Protein AF-A0A970JTD8-F1 (afdb_monomer_lite)

Structure (mmCIF, N/CA/C/O backbone):
data_AF-A0A970JTD8-F1
#
_entry.id   AF-A0A970JTD8-F1
#
loop_
_atom_site.group_PDB
_atom_site.id
_atom_site.type_symbol
_atom_site.label_atom_id
_atom_site.label_alt_id
_atom_site.label_comp_id
_atom_site.label_asym_id
_atom_site.label_entity_id
_atom_site.label_seq_id
_atom_site.pdbx_PDB_ins_code
_atom_site.Cartn_x
_atom_site.Cartn_y
_atom_site.Cartn_z
_atom_site.occupancy
_atom_site.B_iso_or_equiv
_atom_site.auth_seq_id
_atom_site.auth_comp_id
_atom_site.auth_asym_id
_atom_site.auth_atom_id
_atom_site.pdbx_PDB_model_num
ATOM 1 N N . MET A 1 1 ? -16.333 -4.211 33.844 1.00 56.25 1 MET A N 1
ATOM 2 C CA . MET A 1 1 ? -16.135 -4.829 32.510 1.00 56.25 1 MET A CA 1
ATOM 3 C C . MET A 1 1 ? -16.020 -3.801 31.376 1.00 56.25 1 MET A C 1
ATOM 5 O O . MET A 1 1 ? -15.525 -4.170 30.325 1.00 56.25 1 MET A O 1
ATOM 9 N N . THR A 1 2 ? -16.378 -2.527 31.582 1.00 60.72 2 THR A N 1
ATOM 10 C CA . THR A 1 2 ? -16.298 -1.435 30.585 1.00 60.72 2 THR A CA 1
ATOM 11 C C . THR A 1 2 ? -14.872 -0.985 30.236 1.00 60.72 2 THR A C 1
ATOM 13 O O . THR A 1 2 ? -14.560 -0.812 29.065 1.00 60.72 2 THR A O 1
ATOM 16 N N . SER A 1 3 ? -13.969 -0.918 31.220 1.00 66.50 3 SER A N 1
ATOM 17 C CA . SER A 1 3 ? -12.598 -0.408 31.021 1.00 66.50 3 SER A CA 1
ATOM 18 C C . SER A 1 3 ? -11.751 -1.195 30.002 1.00 66.50 3 SER A C 1
ATOM 20 O O . SER A 1 3 ? -10.921 -0.609 29.319 1.00 66.50 3 SER A O 1
ATOM 22 N N . ASN A 1 4 ? -11.971 -2.507 29.837 1.00 76.56 4 ASN A N 1
ATOM 23 C CA . ASN A 1 4 ? -11.201 -3.302 28.869 1.00 76.56 4 ASN A CA 1
ATOM 24 C C . ASN A 1 4 ? -11.683 -3.095 27.420 1.00 76.56 4 ASN A C 1
ATOM 26 O O . ASN A 1 4 ? -10.895 -3.185 26.486 1.00 76.56 4 ASN A O 1
ATOM 30 N N . GLN A 1 5 ? -12.971 -2.800 27.223 1.00 76.31 5 GLN A N 1
ATOM 31 C CA . GLN A 1 5 ? -13.523 -2.517 25.895 1.00 76.31 5 GLN A CA 1
ATOM 32 C C . GLN A 1 5 ? -13.164 -1.106 25.426 1.00 76.31 5 GLN A C 1
ATOM 34 O O . GLN A 1 5 ? -12.813 -0.931 24.265 1.00 76.31 5 GLN A O 1
ATOM 39 N N . GLU A 1 6 ? -13.197 -0.121 26.325 1.00 80.06 6 GLU A N 1
ATOM 40 C CA . GLU A 1 6 ? -12.766 1.251 26.026 1.00 80.06 6 GLU A CA 1
ATOM 41 C C . GLU A 1 6 ? -11.291 1.291 25.608 1.00 80.06 6 GLU A C 1
ATOM 43 O O . GLU A 1 6 ? -10.973 1.853 24.561 1.00 80.06 6 GLU A O 1
ATOM 48 N N . ASN A 1 7 ? -10.420 0.579 26.334 1.00 84.06 7 ASN A N 1
ATOM 49 C CA . ASN A 1 7 ? -9.007 0.456 25.969 1.00 84.06 7 ASN A CA 1
ATOM 50 C C . ASN A 1 7 ? -8.813 -0.195 24.589 1.00 84.06 7 ASN A C 1
ATOM 52 O O . ASN A 1 7 ? -8.008 0.281 23.796 1.00 84.06 7 ASN A O 1
ATOM 56 N N . GLN A 1 8 ? -9.566 -1.253 24.263 1.00 86.12 8 GLN A N 1
ATOM 57 C CA . GLN A 1 8 ? -9.475 -1.906 22.950 1.00 86.12 8 GLN A CA 1
ATOM 58 C C . GLN A 1 8 ? -9.923 -0.993 21.803 1.00 86.12 8 GLN A C 1
ATOM 60 O O . GLN A 1 8 ? -9.303 -1.008 20.741 1.00 86.12 8 GLN A O 1
ATOM 65 N N . VAL A 1 9 ? -10.974 -0.195 22.006 1.00 87.25 9 VAL A N 1
ATOM 66 C CA . VAL A 1 9 ? -11.454 0.774 21.007 1.00 87.25 9 VAL A CA 1
ATOM 67 C C . VAL A 1 9 ? -10.429 1.886 20.792 1.00 87.25 9 VAL A C 1
ATOM 69 O O . VAL A 1 9 ? -10.158 2.254 19.649 1.00 87.25 9 VAL A O 1
ATOM 72 N N . GLU A 1 10 ? -9.821 2.397 21.862 1.00 89.38 10 GLU A N 1
ATOM 73 C CA . GLU A 1 10 ? -8.773 3.412 21.759 1.00 89.38 10 GLU A CA 1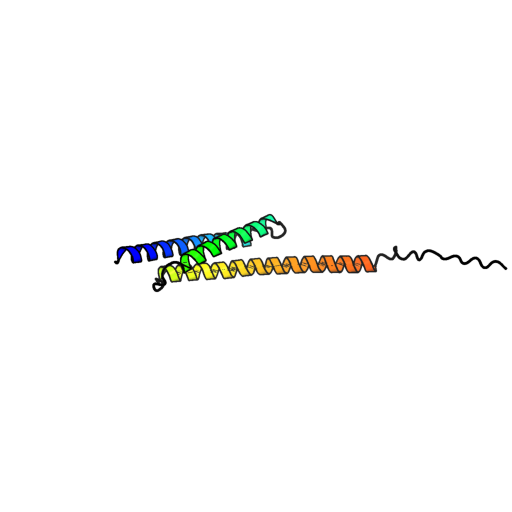
ATOM 74 C C . GLU A 1 10 ? -7.525 2.870 21.052 1.00 89.38 10 GLU A C 1
ATOM 76 O O . GLU A 1 10 ? -7.051 3.487 20.098 1.00 89.38 10 GLU A O 1
ATOM 81 N N . THR A 1 11 ? -7.045 1.677 21.427 1.00 91.94 11 THR A N 1
ATOM 82 C CA . THR A 1 11 ? -5.920 1.022 20.738 1.00 91.94 11 THR A CA 1
ATOM 83 C C . THR A 1 11 ? -6.222 0.805 19.256 1.00 91.94 11 THR A C 1
ATOM 85 O O . THR A 1 11 ? -5.395 1.124 18.406 1.00 91.94 11 THR A O 1
ATOM 88 N N . ARG A 1 12 ? -7.424 0.325 18.919 1.00 92.50 12 ARG A N 1
ATOM 89 C CA . ARG A 1 12 ? -7.828 0.109 17.524 1.00 92.50 12 ARG A CA 1
ATOM 90 C C . ARG A 1 12 ? -7.827 1.409 16.723 1.00 92.50 12 ARG A C 1
ATOM 92 O O . ARG A 1 12 ? -7.350 1.433 15.592 1.00 92.50 12 ARG A O 1
ATOM 99 N N . ARG A 1 13 ? -8.318 2.500 17.315 1.00 91.94 13 ARG A N 1
ATOM 100 C CA . ARG A 1 13 ? -8.297 3.825 16.689 1.00 91.94 13 ARG A CA 1
ATOM 101 C C . ARG A 1 13 ? -6.871 4.312 16.431 1.00 91.94 13 ARG A C 1
ATOM 103 O O . ARG A 1 13 ? -6.624 4.850 15.354 1.00 91.94 13 ARG A O 1
ATOM 110 N N . LEU A 1 14 ? -5.958 4.128 17.384 1.00 94.81 14 LEU A N 1
ATOM 111 C CA . LEU A 1 14 ? -4.549 4.496 17.213 1.00 94.81 14 LEU A CA 1
ATOM 112 C C . LEU A 1 14 ? -3.902 3.709 16.067 1.00 94.81 14 LEU A C 1
ATOM 114 O O . LEU A 1 14 ? -3.241 4.309 15.227 1.00 94.81 14 LEU A O 1
ATOM 118 N N . LEU A 1 15 ? -4.176 2.406 15.961 1.00 95.81 15 LEU A N 1
ATOM 119 C CA . LEU A 1 15 ? -3.682 1.589 14.848 1.00 95.81 15 LEU A CA 1
ATOM 120 C C . LEU A 1 15 ? -4.231 2.052 13.492 1.00 95.81 15 LEU A C 1
ATOM 122 O O . LEU A 1 15 ? -3.495 2.082 12.512 1.00 95.81 15 LEU A O 1
ATOM 126 N N . TYR A 1 16 ? -5.501 2.464 13.411 1.00 96.06 16 TYR A N 1
ATOM 127 C CA . TYR A 1 16 ? -6.030 3.059 12.179 1.00 96.06 16 TYR A CA 1
ATOM 128 C C . TYR A 1 16 ? -5.333 4.376 11.817 1.00 96.06 16 TYR A C 1
ATOM 130 O O . TYR A 1 16 ? -5.101 4.636 10.640 1.00 96.06 16 TYR A O 1
ATOM 138 N N . GLN A 1 17 ? -4.987 5.207 12.802 1.00 96.38 17 GLN A N 1
ATOM 139 C CA . GLN A 1 17 ? -4.227 6.438 12.560 1.00 96.38 17 GLN A CA 1
ATOM 140 C C . GLN A 1 17 ? -2.802 6.135 12.092 1.00 96.38 17 GLN A C 1
ATOM 142 O O . GLN A 1 17 ? -2.317 6.770 11.162 1.00 96.38 17 GLN A O 1
ATOM 147 N N . GLU A 1 18 ? -2.152 5.138 12.686 1.00 97.12 18 GLU A N 1
ATOM 148 C CA . GLU A 1 18 ? -0.836 4.673 12.248 1.00 97.12 18 GLU A CA 1
ATOM 149 C C . GLU A 1 18 ? -0.884 4.135 10.811 1.00 97.12 18 GLU A C 1
ATOM 151 O O . GLU A 1 18 ? -0.051 4.490 9.977 1.00 97.12 18 GLU A O 1
ATOM 156 N N . LEU A 1 19 ? -1.924 3.363 10.484 1.00 96.81 19 LEU A N 1
ATOM 157 C CA . LEU A 1 19 ? -2.165 2.858 9.135 1.00 96.81 19 LEU A CA 1
ATOM 158 C C . LEU A 1 19 ? -2.387 3.989 8.120 1.00 96.81 19 LEU A C 1
ATOM 160 O O . LEU A 1 19 ? -1.945 3.879 6.975 1.00 96.81 19 LEU A O 1
ATOM 164 N N . LEU A 1 20 ? -3.047 5.077 8.526 1.00 97.19 20 LEU A N 1
ATOM 165 C CA . LEU A 1 20 ? -3.221 6.269 7.697 1.00 97.19 20 LEU A CA 1
ATOM 166 C C . LEU A 1 20 ? -1.879 6.938 7.396 1.00 97.19 20 LEU A C 1
ATOM 168 O O . LEU A 1 20 ? -1.562 7.127 6.225 1.00 97.19 20 LEU A O 1
ATOM 172 N N . VAL A 1 21 ? -1.062 7.200 8.421 1.00 97.31 21 VAL A N 1
ATOM 173 C CA . VAL A 1 21 ? 0.283 7.779 8.248 1.00 97.31 21 VAL A CA 1
ATOM 174 C C . VAL A 1 21 ? 1.137 6.907 7.324 1.00 97.31 21 VAL A C 1
ATOM 176 O O . VAL A 1 21 ? 1.835 7.406 6.441 1.00 97.31 21 VAL A O 1
ATOM 179 N N . LEU A 1 22 ? 1.056 5.585 7.477 1.00 96.94 22 LEU A N 1
ATOM 180 C CA . LEU A 1 22 ? 1.778 4.662 6.609 1.00 96.94 22 LEU A CA 1
ATOM 181 C C . LEU A 1 22 ? 1.263 4.697 5.161 1.00 96.94 22 LEU A C 1
ATOM 183 O O . LEU A 1 22 ? 2.055 4.605 4.225 1.00 96.94 22 LEU A O 1
ATOM 187 N N . SER A 1 23 ? -0.046 4.866 4.964 1.00 96.75 23 SER A N 1
ATOM 188 C CA . SER A 1 23 ? -0.663 4.991 3.635 1.00 96.75 23 SER A CA 1
ATOM 189 C C . SER A 1 23 ? -0.257 6.293 2.936 1.00 96.75 23 SER A C 1
ATOM 191 O O . SER A 1 23 ? 0.013 6.290 1.734 1.00 96.75 23 SER A O 1
ATOM 193 N N . GLU A 1 24 ? -0.133 7.392 3.683 1.00 97.06 24 GLU A N 1
ATOM 194 C CA . GLU A 1 24 ? 0.440 8.651 3.190 1.00 97.06 24 GLU A CA 1
ATOM 195 C C . GLU A 1 24 ? 1.909 8.463 2.788 1.00 97.06 24 GLU A C 1
ATOM 197 O O . GLU A 1 24 ? 2.314 8.864 1.696 1.00 97.06 24 GLU A O 1
ATOM 202 N N . GLY A 1 25 ? 2.692 7.777 3.628 1.00 95.38 25 GLY A N 1
ATOM 203 C CA . GLY A 1 25 ? 4.084 7.434 3.339 1.00 95.38 25 GLY A CA 1
ATOM 204 C C . GLY A 1 25 ? 4.242 6.551 2.097 1.00 95.38 25 GLY A C 1
ATOM 205 O O . GLY A 1 25 ? 5.135 6.787 1.284 1.00 95.38 25 GLY A O 1
ATOM 206 N N . LEU A 1 26 ? 3.350 5.577 1.898 1.00 95.50 26 LEU A N 1
ATOM 207 C CA . LEU A 1 26 ? 3.294 4.745 0.693 1.00 95.50 26 LEU A CA 1
ATOM 208 C C . LEU A 1 26 ? 3.000 5.574 -0.556 1.00 95.50 26 LEU A C 1
ATOM 210 O O . LEU A 1 26 ? 3.678 5.409 -1.570 1.00 95.50 26 LEU A O 1
ATOM 214 N N . LEU A 1 27 ? 2.018 6.477 -0.493 1.00 96.12 27 LEU A N 1
ATOM 215 C CA . LEU A 1 27 ? 1.712 7.370 -1.607 1.00 96.12 27 LEU A CA 1
ATOM 216 C C . LEU A 1 27 ? 2.912 8.264 -1.937 1.00 96.12 27 LEU A C 1
ATOM 218 O O . LEU A 1 27 ? 3.318 8.341 -3.097 1.00 96.12 27 LEU A O 1
ATOM 222 N N . GLN A 1 28 ? 3.511 8.890 -0.924 1.00 96.25 28 GLN A N 1
ATOM 223 C CA . GLN A 1 28 ? 4.672 9.754 -1.101 1.00 96.25 28 GLN A CA 1
ATOM 224 C C . GLN A 1 28 ? 5.865 8.985 -1.680 1.00 96.25 28 GLN A C 1
ATOM 226 O O . GLN A 1 28 ? 6.540 9.490 -2.580 1.00 96.25 28 GLN A O 1
ATOM 231 N N . HIS A 1 29 ? 6.121 7.764 -1.203 1.00 94.81 29 HIS A N 1
ATOM 232 C CA . HIS A 1 29 ? 7.145 6.893 -1.776 1.00 94.81 29 HIS A CA 1
ATOM 233 C C . HIS A 1 29 ? 6.843 6.621 -3.247 1.00 94.81 29 HIS A C 1
ATOM 235 O O . HIS A 1 29 ? 7.695 6.857 -4.095 1.00 94.81 29 HIS A O 1
ATOM 241 N N . CYS A 1 30 ? 5.610 6.232 -3.578 1.00 93.69 30 CYS A N 1
ATOM 242 C CA . CYS A 1 30 ? 5.230 5.954 -4.958 1.00 93.69 30 CYS A CA 1
ATOM 243 C C . CYS A 1 30 ? 5.384 7.164 -5.893 1.00 93.69 30 CYS A C 1
ATOM 245 O O . CYS A 1 30 ? 5.786 6.993 -7.043 1.00 93.69 30 CYS A O 1
ATOM 247 N N . GLN A 1 31 ? 5.077 8.371 -5.414 1.00 93.94 31 GLN A N 1
ATOM 248 C CA . GLN A 1 31 ? 5.198 9.611 -6.186 1.00 93.94 31 GLN A CA 1
ATOM 249 C C . GLN A 1 31 ? 6.655 9.998 -6.475 1.00 93.94 31 GLN A C 1
ATOM 251 O O . GLN A 1 31 ? 6.929 10.587 -7.519 1.00 93.94 31 GLN A O 1
ATOM 256 N N . ASN A 1 32 ? 7.578 9.682 -5.564 1.00 94.25 32 ASN A N 1
ATOM 257 C CA . ASN A 1 32 ? 8.964 10.156 -5.623 1.00 94.25 32 ASN A CA 1
ATOM 258 C C . ASN A 1 32 ? 9.985 9.061 -5.966 1.00 94.25 32 ASN A C 1
ATOM 260 O O . ASN A 1 32 ? 11.154 9.369 -6.195 1.00 94.25 32 ASN A O 1
ATOM 264 N N . ALA A 1 33 ? 9.573 7.794 -5.974 1.00 92.81 33 ALA A N 1
ATOM 265 C CA . ALA A 1 33 ? 10.454 6.661 -6.200 1.00 92.81 33 ALA A CA 1
ATOM 266 C C . ALA A 1 33 ? 11.056 6.665 -7.612 1.00 92.81 33 ALA A C 1
ATOM 268 O O . ALA A 1 33 ? 10.346 6.720 -8.619 1.00 92.81 33 ALA A O 1
ATOM 269 N N . ASP A 1 34 ? 12.377 6.492 -7.678 1.00 92.31 34 ASP A N 1
ATOM 270 C CA . ASP A 1 34 ? 13.033 6.019 -8.892 1.00 92.31 34 ASP A CA 1
ATOM 271 C C . ASP A 1 34 ? 12.875 4.497 -8.982 1.00 92.31 34 ASP A C 1
ATOM 273 O O . ASP A 1 34 ? 13.637 3.727 -8.399 1.00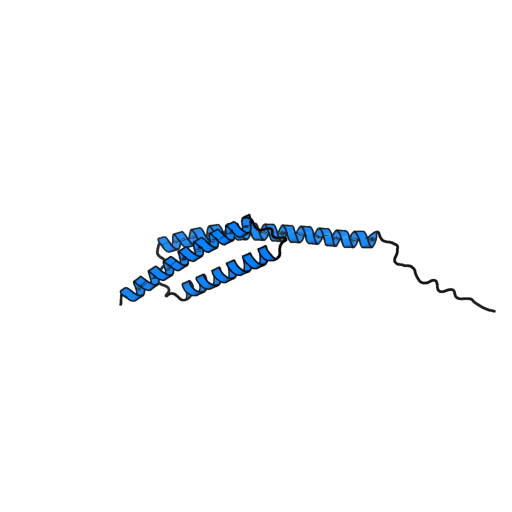 92.31 34 ASP A O 1
ATOM 277 N N . TRP A 1 35 ? 11.850 4.061 -9.712 1.00 89.38 35 TRP A N 1
ATOM 278 C CA . TRP A 1 35 ? 11.491 2.650 -9.863 1.00 89.38 35 TRP A CA 1
ATOM 279 C C . TRP A 1 35 ? 12.535 1.799 -10.600 1.00 89.38 35 TRP A C 1
ATOM 281 O O . TRP A 1 35 ? 12.408 0.572 -10.625 1.00 89.38 35 TRP A O 1
ATOM 291 N N . GLU A 1 36 ? 13.551 2.420 -11.207 1.00 87.62 36 GLU A N 1
ATOM 292 C CA . GLU A 1 36 ? 14.672 1.700 -11.816 1.00 87.62 36 GLU A CA 1
ATOM 293 C C . GLU A 1 36 ? 15.687 1.210 -10.773 1.00 87.62 36 GLU A C 1
ATOM 295 O O . GLU A 1 36 ? 16.434 0.274 -11.061 1.00 87.62 36 GLU A O 1
ATOM 300 N N . GLN A 1 37 ? 15.672 1.780 -9.563 1.00 89.38 37 GLN A N 1
ATOM 301 C CA . GLN A 1 37 ? 16.541 1.374 -8.459 1.00 89.38 37 GLN A CA 1
ATOM 302 C C . GLN A 1 37 ? 15.925 0.228 -7.655 1.00 89.38 37 GLN A C 1
ATOM 304 O O . GLN A 1 37 ? 14.729 0.221 -7.343 1.00 89.38 37 GLN A O 1
ATOM 309 N N . GLU A 1 38 ? 16.758 -0.735 -7.264 1.00 89.69 38 GLU A N 1
ATOM 310 C CA . GLU A 1 38 ? 16.333 -1.857 -6.425 1.00 89.69 38 GLU A CA 1
ATOM 311 C C . GLU A 1 38 ? 15.901 -1.371 -5.032 1.00 89.69 38 GLU A C 1
ATOM 313 O O . GLU A 1 38 ? 14.921 -1.860 -4.468 1.00 89.69 38 GLU A O 1
ATOM 318 N N . GLU A 1 39 ? 16.565 -0.345 -4.504 1.00 92.69 39 GLU A N 1
ATOM 319 C CA . GLU A 1 39 ? 16.285 0.255 -3.201 1.00 92.69 39 GLU A CA 1
ATOM 320 C C . GLU A 1 39 ? 14.850 0.787 -3.113 1.00 92.69 39 GLU A C 1
ATOM 322 O O . GLU A 1 39 ? 14.190 0.621 -2.086 1.00 92.69 39 GLU A O 1
ATOM 327 N N . ALA A 1 40 ? 14.330 1.373 -4.196 1.00 90.81 40 ALA A N 1
ATOM 328 C CA . A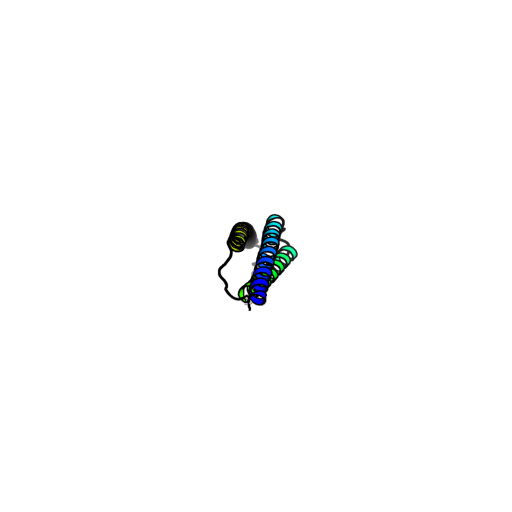LA A 1 40 ? 12.955 1.860 -4.245 1.00 90.81 40 ALA A CA 1
ATOM 329 C C . ALA A 1 40 ? 11.938 0.711 -4.146 1.00 90.81 40 ALA A C 1
ATOM 331 O O . ALA A 1 40 ? 10.898 0.846 -3.495 1.00 90.81 40 ALA A O 1
ATOM 332 N N . GLN A 1 41 ? 12.250 -0.439 -4.749 1.00 89.56 41 GLN A N 1
ATOM 333 C CA . GLN A 1 41 ? 11.407 -1.635 -4.701 1.00 89.56 41 GLN A CA 1
ATOM 334 C C . GLN A 1 41 ? 11.461 -2.285 -3.314 1.00 89.56 41 GLN A C 1
ATOM 336 O O . GLN A 1 41 ? 10.422 -2.633 -2.756 1.00 89.56 41 GLN A O 1
ATOM 341 N N . GLN A 1 42 ? 12.654 -2.387 -2.721 1.00 93.00 42 GLN A N 1
ATOM 342 C CA . GLN A 1 42 ? 12.828 -2.904 -1.363 1.00 93.00 42 GLN A CA 1
ATOM 343 C C . GLN A 1 42 ? 12.119 -2.027 -0.326 1.00 93.00 42 GLN A C 1
ATOM 345 O O . GLN A 1 42 ? 11.475 -2.548 0.583 1.00 93.00 42 GLN A O 1
ATOM 350 N N . GLN A 1 43 ? 12.197 -0.701 -0.468 1.00 93.50 43 GLN A N 1
ATOM 351 C CA . GLN A 1 43 ? 11.503 0.221 0.424 1.00 93.50 43 GLN A CA 1
ATOM 352 C C . GLN A 1 43 ? 9.981 0.085 0.305 1.00 93.50 43 GLN A C 1
ATOM 354 O O . GLN A 1 43 ? 9.299 0.068 1.327 1.00 93.50 43 GLN A O 1
ATOM 359 N N . LEU A 1 44 ? 9.449 -0.084 -0.912 1.00 92.81 44 LEU A N 1
ATOM 360 C CA . LEU A 1 44 ? 8.023 -0.349 -1.110 1.00 92.81 44 LEU A CA 1
ATOM 361 C C . LEU A 1 44 ? 7.591 -1.641 -0.399 1.00 92.81 44 LEU A C 1
ATOM 363 O O . LEU A 1 44 ? 6.580 -1.637 0.296 1.00 92.81 44 LEU A O 1
ATOM 367 N N . LEU A 1 45 ? 8.357 -2.728 -0.545 1.00 93.56 45 LEU A N 1
ATOM 368 C CA . LEU A 1 45 ? 8.051 -4.003 0.113 1.00 93.56 45 LEU A CA 1
ATOM 369 C C . LEU A 1 45 ? 8.033 -3.866 1.637 1.00 93.56 45 LEU A C 1
ATOM 371 O O . LEU A 1 45 ? 7.071 -4.290 2.265 1.00 93.56 45 LEU A O 1
ATOM 375 N N . ARG A 1 46 ? 9.025 -3.183 2.224 1.00 95.25 46 ARG A N 1
ATOM 376 C CA . ARG A 1 46 ? 9.055 -2.925 3.674 1.00 95.25 46 ARG A CA 1
ATOM 377 C C . ARG A 1 46 ? 7.818 -2.173 4.158 1.00 95.25 46 ARG A C 1
ATOM 379 O O . ARG A 1 46 ? 7.262 -2.526 5.191 1.00 95.25 46 ARG A O 1
ATOM 386 N N . LEU A 1 47 ? 7.389 -1.147 3.422 1.00 94.19 47 LEU A N 1
ATOM 387 C CA . LEU A 1 47 ? 6.190 -0.381 3.769 1.00 94.19 47 LEU A CA 1
ATOM 388 C C . LEU A 1 47 ? 4.917 -1.238 3.660 1.00 94.19 47 LEU A C 1
ATOM 390 O O . LEU A 1 47 ? 4.017 -1.106 4.485 1.00 94.19 47 LEU A O 1
ATOM 394 N N . ILE A 1 48 ? 4.840 -2.136 2.672 1.00 93.62 48 ILE A N 1
ATOM 395 C CA . ILE A 1 48 ? 3.731 -3.094 2.533 1.00 93.62 48 ILE A CA 1
ATOM 396 C C . ILE A 1 48 ? 3.714 -4.088 3.701 1.00 93.62 48 ILE A C 1
ATOM 398 O O . ILE A 1 48 ? 2.643 -4.354 4.245 1.00 93.62 48 ILE A O 1
ATOM 402 N N . ASP A 1 49 ? 4.875 -4.596 4.113 1.00 95.31 49 ASP A N 1
ATOM 403 C CA . ASP A 1 49 ? 4.985 -5.532 5.235 1.00 95.31 49 ASP A CA 1
ATOM 404 C C . ASP A 1 49 ? 4.545 -4.867 6.549 1.00 95.31 49 ASP A C 1
ATOM 406 O O . ASP A 1 49 ? 3.675 -5.391 7.244 1.00 95.31 49 ASP A O 1
ATOM 410 N N . GLN A 1 50 ? 5.031 -3.652 6.832 1.00 95.50 50 GLN A N 1
ATOM 411 C CA . GLN A 1 50 ? 4.588 -2.850 7.984 1.00 95.50 50 GLN A CA 1
ATOM 412 C C . GLN A 1 50 ? 3.072 -2.615 7.971 1.00 95.50 50 GLN A C 1
ATOM 414 O O . GLN A 1 50 ? 2.402 -2.675 9.003 1.00 95.50 50 GLN A O 1
ATOM 419 N N . ARG A 1 51 ? 2.503 -2.381 6.784 1.00 95.12 51 ARG A N 1
ATOM 420 C CA . ARG A 1 51 ? 1.061 -2.178 6.615 1.00 95.12 51 ARG A CA 1
ATOM 421 C C . ARG A 1 51 ? 0.287 -3.438 6.977 1.00 95.12 51 ARG A C 1
ATOM 423 O O . ARG A 1 51 ? -0.747 -3.347 7.637 1.00 95.12 51 ARG A O 1
ATOM 430 N N . GLN A 1 52 ? 0.775 -4.598 6.544 1.00 95.25 52 GLN A N 1
ATOM 431 C CA . GLN A 1 52 ? 0.150 -5.878 6.849 1.00 95.25 52 GLN A CA 1
ATOM 432 C C . GLN A 1 52 ? 0.192 -6.174 8.353 1.00 95.25 52 GLN A C 1
ATOM 434 O O . GLN A 1 52 ? -0.827 -6.575 8.909 1.00 95.25 52 GLN A O 1
ATOM 439 N N . GLU A 1 53 ? 1.306 -5.882 9.027 1.00 96.12 53 GLU A N 1
ATOM 440 C CA . GLU A 1 53 ? 1.430 -6.057 10.479 1.00 96.12 53 GLU A CA 1
ATOM 441 C C . GLU A 1 53 ? 0.385 -5.243 11.255 1.00 96.12 53 GLU A C 1
ATOM 443 O O . GLU A 1 53 ? -0.249 -5.764 12.174 1.00 96.12 53 GLU A O 1
ATOM 448 N N . ILE A 1 54 ? 0.158 -3.979 10.881 1.00 95.44 54 ILE A N 1
ATOM 449 C CA . ILE A 1 54 ? -0.859 -3.135 11.527 1.00 95.44 54 ILE A CA 1
ATOM 450 C C . ILE A 1 54 ? -2.269 -3.680 11.258 1.00 95.44 54 ILE A C 1
ATOM 452 O O . ILE A 1 54 ? -3.102 -3.724 12.164 1.00 95.44 54 ILE A O 1
ATOM 456 N N . ILE A 1 55 ? -2.549 -4.133 10.033 1.00 93.88 55 ILE A N 1
ATOM 457 C CA . ILE A 1 55 ? -3.845 -4.735 9.684 1.00 93.88 55 ILE A CA 1
ATOM 458 C C . ILE A 1 55 ? -4.106 -5.994 10.510 1.00 93.88 55 ILE A C 1
ATOM 460 O O . ILE A 1 55 ? -5.216 -6.164 11.017 1.00 93.88 55 ILE A O 1
ATOM 464 N N . ASP A 1 56 ? -3.098 -6.843 10.688 1.00 94.56 56 ASP A N 1
ATOM 465 C CA . ASP A 1 56 ? -3.211 -8.059 11.489 1.00 94.56 56 ASP A CA 1
ATOM 466 C C . ASP A 1 56 ? -3.459 -7.726 12.970 1.00 94.56 56 ASP A C 1
ATOM 468 O O . ASP A 1 56 ? -4.299 -8.358 13.617 1.00 94.56 56 ASP A O 1
ATOM 472 N N . GLN A 1 57 ? -2.811 -6.679 13.497 1.00 94.00 57 GLN A N 1
ATOM 473 C CA . GLN A 1 57 ? -3.076 -6.168 14.846 1.00 94.00 57 GLN A CA 1
ATOM 474 C C . GLN A 1 57 ? -4.512 -5.647 14.991 1.00 94.00 57 GLN A C 1
ATOM 476 O O . GLN A 1 57 ? -5.189 -5.975 15.965 1.00 94.00 57 GLN A O 1
ATOM 481 N N . ILE A 1 58 ? -5.014 -4.886 14.013 1.00 92.69 58 ILE A N 1
ATOM 482 C CA . ILE A 1 58 ? -6.402 -4.398 13.99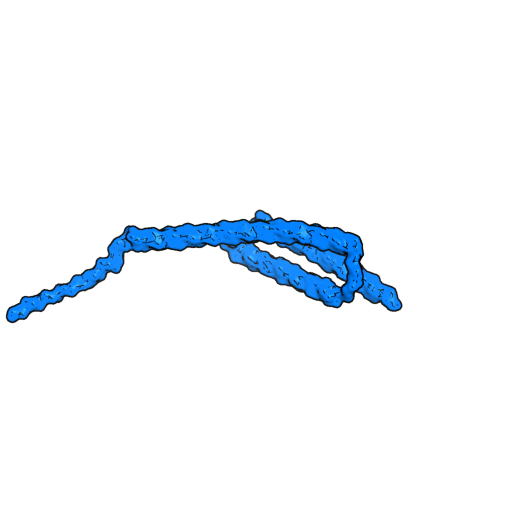7 1.00 92.69 58 ILE A CA 1
ATOM 483 C C . ILE A 1 58 ? -7.385 -5.572 13.937 1.00 92.69 58 ILE A C 1
ATOM 485 O O . ILE A 1 58 ? -8.384 -5.565 14.656 1.00 92.69 58 ILE A O 1
ATOM 489 N N . ALA A 1 59 ? -7.109 -6.582 13.109 1.00 90.62 59 ALA A N 1
ATOM 490 C CA . ALA A 1 59 ? -7.948 -7.768 12.964 1.00 90.62 59 ALA A CA 1
ATOM 491 C C . ALA A 1 59 ? -7.996 -8.616 14.246 1.00 90.62 59 ALA A C 1
ATOM 493 O O . ALA A 1 59 ? -9.021 -9.234 14.537 1.00 90.62 59 ALA A O 1
ATOM 494 N N . ALA A 1 60 ? -6.912 -8.624 15.026 1.00 91.38 60 ALA A N 1
ATOM 495 C CA . ALA A 1 60 ? -6.852 -9.285 16.326 1.00 91.38 60 ALA A CA 1
ATOM 496 C C . ALA A 1 60 ? -7.648 -8.547 17.418 1.00 91.38 60 ALA A C 1
ATOM 498 O O . ALA A 1 60 ? -8.020 -9.155 18.428 1.00 91.38 60 ALA A O 1
ATOM 499 N N . LEU A 1 61 ? -7.933 -7.251 17.241 1.00 89.31 61 LEU A N 1
ATOM 500 C CA . LEU A 1 61 ? -8.766 -6.494 18.171 1.00 89.31 61 LEU A CA 1
ATOM 501 C C . LEU A 1 61 ? -10.250 -6.820 17.960 1.00 89.31 61 LEU A C 1
ATOM 503 O O . LEU A 1 61 ? -10.773 -6.851 16.847 1.00 89.31 61 LEU A O 1
ATOM 507 N N . ASN A 1 62 ? -10.936 -7.067 19.077 1.00 67.88 62 ASN A N 1
ATOM 508 C CA . ASN A 1 62 ? -12.313 -7.545 19.120 1.00 67.88 62 ASN A CA 1
ATOM 509 C C . ASN A 1 62 ? -13.257 -6.660 18.276 1.00 67.88 62 ASN A C 1
ATOM 511 O O . ASN A 1 62 ?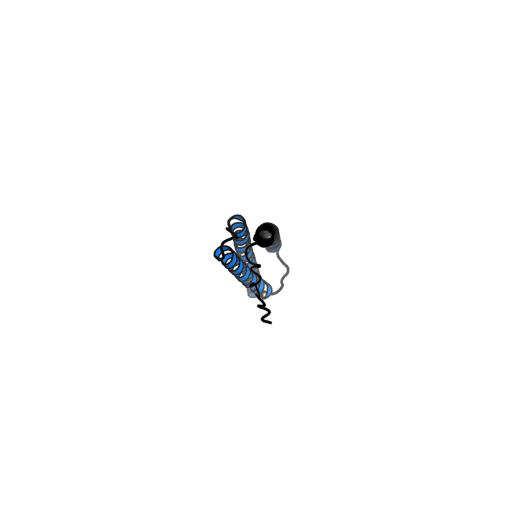 -13.199 -5.427 18.323 1.00 67.88 62 ASN A O 1
ATOM 515 N N . SER A 1 63 ? -14.139 -7.295 17.502 1.00 67.31 63 SER A N 1
ATOM 516 C CA . SER A 1 63 ? -14.907 -6.687 16.405 1.00 67.31 63 SER A CA 1
ATOM 517 C C . SER A 1 63 ? -16.130 -5.890 16.880 1.00 67.31 63 SER A C 1
ATOM 519 O O . SER A 1 63 ? -17.256 -6.121 16.441 1.00 67.31 63 SER A O 1
ATOM 521 N N . ALA A 1 64 ? -15.932 -4.940 17.797 1.00 77.25 64 ALA A N 1
ATOM 522 C CA . ALA A 1 64 ? -16.944 -3.925 18.067 1.00 77.25 64 ALA A CA 1
ATOM 523 C C . ALA A 1 64 ? -17.266 -3.165 16.764 1.00 77.25 64 ALA A C 1
ATOM 525 O O . ALA A 1 64 ? -16.366 -2.999 15.931 1.00 77.25 64 ALA A O 1
ATOM 526 N N . PRO A 1 65 ? -18.502 -2.671 16.571 1.00 85.88 65 PRO A N 1
ATOM 527 C CA . PRO A 1 65 ? -18.829 -1.842 15.418 1.00 85.88 65 PRO A CA 1
ATOM 528 C C . PRO A 1 65 ? -17.832 -0.689 15.254 1.00 85.88 65 PRO A C 1
ATOM 530 O O . PRO A 1 65 ? -17.327 -0.143 16.238 1.00 85.88 65 PRO A O 1
ATOM 533 N N . LEU A 1 66 ? -17.534 -0.331 14.006 1.00 88.06 66 LEU A N 1
ATOM 534 C CA . LEU A 1 66 ? -16.682 0.817 13.710 1.00 88.06 66 LEU A CA 1
ATOM 535 C C . LEU A 1 66 ? -17.393 2.106 14.126 1.00 88.06 66 LEU A C 1
ATOM 537 O O . LEU A 1 66 ? -18.548 2.339 13.749 1.00 88.06 66 LEU A O 1
ATOM 541 N N . SER A 1 67 ? -16.683 2.952 14.861 1.00 90.00 67 SER A N 1
ATOM 542 C CA . SER A 1 67 ? -17.088 4.331 15.113 1.00 90.00 67 SER A CA 1
ATOM 543 C C . SER A 1 67 ? -17.011 5.161 13.829 1.00 90.00 67 SER A C 1
ATOM 545 O O . SER A 1 67 ? -16.311 4.807 12.878 1.00 90.00 67 SER A O 1
ATOM 547 N N . ASP A 1 68 ? -17.711 6.293 13.788 1.00 92.00 68 ASP A N 1
ATOM 548 C CA . ASP A 1 68 ? -17.686 7.162 12.606 1.00 92.00 68 ASP A CA 1
ATOM 549 C C . ASP A 1 68 ? -16.299 7.769 12.354 1.00 92.00 68 ASP A C 1
ATOM 551 O O . ASP A 1 68 ? -15.899 7.921 11.202 1.00 92.00 68 ASP A O 1
ATOM 555 N N . ALA A 1 69 ? -15.519 8.003 13.415 1.00 90.31 69 ALA A N 1
ATOM 556 C CA . ALA A 1 69 ? -14.125 8.425 13.298 1.00 90.31 69 ALA A CA 1
ATOM 557 C C . ALA A 1 69 ? -13.256 7.355 12.613 1.00 90.31 69 ALA A C 1
ATOM 559 O O . ALA A 1 69 ? -12.473 7.675 11.724 1.00 90.31 69 ALA A O 1
ATOM 560 N N . GLU A 1 70 ? -13.414 6.079 12.977 1.00 92.06 70 GLU A N 1
ATOM 561 C CA . GLU A 1 70 ? -12.681 4.980 12.330 1.00 92.06 70 GLU A CA 1
ATOM 562 C C . GLU A 1 70 ? -13.099 4.810 10.866 1.00 92.06 70 GLU A C 1
ATOM 564 O O . GLU A 1 70 ? -12.247 4.630 10.002 1.00 92.06 70 GLU A O 1
ATOM 569 N N . LYS A 1 71 ? -14.396 4.926 10.556 1.00 94.00 71 LYS A N 1
ATOM 570 C CA . LYS A 1 71 ? -14.884 4.875 9.166 1.00 94.00 71 LYS A CA 1
ATOM 571 C C . LYS A 1 71 ? -14.297 5.992 8.311 1.00 94.00 71 LYS A C 1
ATOM 573 O O . LYS A 1 71 ? -13.978 5.757 7.145 1.00 94.00 71 LYS A O 1
ATOM 578 N N . GLN A 1 72 ? -14.171 7.194 8.872 1.00 95.75 72 GLN A N 1
ATOM 579 C CA . GLN A 1 72 ? -13.558 8.315 8.174 1.00 95.75 72 GLN A CA 1
ATOM 580 C C . GLN A 1 72 ? -12.087 8.015 7.859 1.00 95.75 72 GLN A C 1
ATOM 582 O O . GLN A 1 72 ? -11.700 8.091 6.696 1.00 95.75 72 GLN A O 1
ATOM 587 N N . ILE A 1 73 ? -11.317 7.554 8.850 1.00 95.50 73 ILE A N 1
ATOM 588 C CA . ILE A 1 73 ? -9.906 7.183 8.660 1.00 95.50 73 ILE A CA 1
ATOM 589 C C . ILE A 1 73 ? -9.762 6.084 7.595 1.00 95.50 73 ILE A C 1
ATOM 591 O O . ILE A 1 73 ? -8.945 6.198 6.687 1.00 95.50 73 ILE A O 1
ATOM 595 N N . ILE A 1 74 ? -10.599 5.042 7.643 1.00 95.19 74 ILE A N 1
ATOM 596 C CA . ILE A 1 74 ? -10.600 3.967 6.636 1.00 95.19 74 ILE A CA 1
ATOM 597 C C . ILE A 1 74 ? -10.896 4.518 5.236 1.00 95.19 74 ILE A C 1
ATOM 599 O O . ILE A 1 74 ? -10.295 4.081 4.258 1.00 95.19 74 ILE A O 1
ATOM 603 N N . THR A 1 75 ? -11.817 5.475 5.119 1.00 97.38 75 THR A N 1
ATOM 604 C CA . THR A 1 75 ? -12.153 6.092 3.828 1.00 97.38 75 THR A CA 1
ATOM 605 C C . THR A 1 75 ? -10.961 6.857 3.251 1.00 97.38 75 THR A C 1
ATOM 607 O O . THR A 1 75 ? -10.698 6.751 2.053 1.00 97.38 75 THR A O 1
ATOM 610 N N . GLU A 1 76 ? -10.223 7.580 4.095 1.00 97.31 76 GLU A N 1
ATOM 611 C CA . GLU A 1 76 ? -8.997 8.289 3.713 1.00 97.31 76 GLU A CA 1
ATOM 612 C C . GLU A 1 76 ? -7.896 7.306 3.283 1.00 97.31 76 GLU A C 1
ATOM 614 O O . GLU A 1 76 ? -7.356 7.446 2.185 1.00 97.31 76 GLU A O 1
ATOM 619 N N . ILE A 1 77 ? -7.661 6.239 4.058 1.00 97.00 77 ILE A N 1
ATOM 620 C CA . ILE A 1 77 ? -6.732 5.151 3.700 1.00 97.00 77 ILE A CA 1
ATOM 621 C C . ILE A 1 77 ? -7.071 4.575 2.320 1.00 97.00 77 ILE A C 1
ATOM 623 O O . ILE A 1 77 ? -6.210 4.480 1.450 1.00 97.00 77 ILE A O 1
ATOM 627 N N . LEU A 1 78 ? -8.343 4.243 2.075 1.00 96.19 78 LEU A N 1
ATOM 628 C CA . LEU A 1 78 ? -8.773 3.666 0.799 1.00 96.19 78 LEU A CA 1
ATOM 629 C C . LEU A 1 78 ? -8.587 4.622 -0.387 1.00 96.19 78 LEU A C 1
ATOM 631 O O . LEU A 1 78 ? -8.384 4.162 -1.514 1.00 96.19 78 LEU A O 1
ATOM 635 N N . ALA A 1 79 ? -8.692 5.934 -0.172 1.00 97.25 79 ALA A N 1
ATOM 636 C CA . ALA A 1 79 ? -8.423 6.920 -1.212 1.00 97.25 79 ALA A CA 1
ATOM 637 C C . ALA A 1 79 ? -6.926 6.960 -1.558 1.00 97.25 79 ALA A C 1
ATOM 639 O O . ALA A 1 79 ? -6.578 6.869 -2.738 1.00 97.25 79 ALA A O 1
ATOM 640 N N . LEU A 1 80 ? -6.063 6.998 -0.540 1.00 96.62 80 LEU A N 1
ATOM 641 C CA . LEU A 1 80 ? -4.606 6.972 -0.698 1.00 96.62 80 LEU A CA 1
ATOM 642 C C . LEU A 1 80 ? -4.132 5.676 -1.367 1.00 96.62 80 LEU A C 1
ATOM 644 O O . LEU A 1 80 ? -3.333 5.719 -2.302 1.00 96.62 80 LEU A O 1
ATOM 648 N N . ASP A 1 81 ? -4.684 4.530 -0.964 1.00 93.56 81 ASP A N 1
ATOM 649 C CA . ASP A 1 81 ? -4.364 3.216 -1.534 1.00 93.56 81 ASP A CA 1
ATOM 650 C C . ASP A 1 81 ? -4.699 3.134 -3.027 1.00 93.56 81 ASP A C 1
ATOM 652 O O . ASP A 1 81 ? -3.958 2.546 -3.821 1.00 93.56 81 ASP A O 1
ATOM 656 N N . ARG A 1 82 ? -5.823 3.728 -3.445 1.00 95.06 82 ARG A N 1
ATOM 657 C CA . ARG A 1 82 ? -6.197 3.779 -4.866 1.00 95.06 82 ARG A CA 1
ATOM 658 C C . ARG A 1 82 ? -5.198 4.596 -5.671 1.00 95.06 82 ARG A C 1
ATOM 660 O O . ARG A 1 82 ? -4.849 4.198 -6.783 1.00 95.06 82 ARG A O 1
ATOM 667 N N . GLU A 1 83 ? -4.750 5.721 -5.128 1.00 96.00 83 GLU A N 1
ATOM 668 C CA . GLU A 1 83 ? -3.791 6.592 -5.800 1.00 96.00 83 GLU A CA 1
ATOM 669 C C . GLU A 1 83 ? -2.401 5.949 -5.878 1.00 96.00 83 GLU A C 1
ATOM 671 O O . GLU A 1 83 ? -1.821 5.865 -6.964 1.00 96.00 83 GLU A O 1
ATOM 676 N N . SER A 1 84 ? -1.903 5.399 -4.770 1.00 93.19 84 SER A N 1
ATOM 677 C CA . SER A 1 84 ? -0.601 4.728 -4.720 1.00 93.19 84 SER A CA 1
ATOM 678 C C . SER A 1 84 ? -0.561 3.502 -5.641 1.00 93.19 84 SER A C 1
ATOM 680 O O . SER A 1 84 ? 0.398 3.325 -6.397 1.00 93.19 84 SER A O 1
ATOM 682 N N . THR A 1 85 ? -1.640 2.710 -5.676 1.00 92.69 85 THR A N 1
ATOM 683 C CA . THR A 1 85 ? -1.777 1.557 -6.581 1.00 92.69 85 THR A CA 1
ATOM 684 C C . THR A 1 85 ? -1.763 1.985 -8.043 1.00 92.69 85 THR A C 1
ATOM 686 O O . THR A 1 85 ? -1.137 1.324 -8.875 1.00 92.69 85 THR A O 1
ATOM 689 N N . LYS A 1 86 ? -2.435 3.093 -8.378 1.00 95.50 86 LYS A N 1
ATOM 690 C CA . LYS A 1 86 ? -2.445 3.630 -9.741 1.00 95.50 86 LYS A CA 1
ATOM 691 C C . LYS A 1 86 ? -1.029 3.997 -10.192 1.00 95.50 86 LYS A C 1
ATOM 693 O O . LYS A 1 86 ? -0.609 3.554 -11.259 1.00 95.50 86 LYS A O 1
ATOM 698 N N . ILE A 1 87 ? -0.285 4.733 -9.367 1.00 93.44 87 ILE A N 1
ATOM 699 C CA . ILE A 1 87 ? 1.090 5.153 -9.679 1.00 93.44 87 ILE A CA 1
ATOM 700 C C . ILE A 1 87 ? 2.007 3.933 -9.846 1.00 93.44 87 ILE A C 1
ATOM 702 O O . ILE A 1 87 ? 2.733 3.824 -10.835 1.00 93.44 87 ILE A O 1
ATOM 706 N N . ALA A 1 88 ? 1.930 2.964 -8.929 1.00 89.62 88 ALA A N 1
ATOM 707 C CA . ALA A 1 88 ? 2.720 1.737 -9.016 1.00 89.62 88 ALA A CA 1
ATOM 708 C C . ALA A 1 88 ? 2.391 0.918 -10.283 1.00 89.62 88 ALA A C 1
ATOM 710 O O . ALA A 1 88 ? 3.281 0.352 -10.925 1.00 89.62 88 ALA A O 1
ATOM 711 N N . ALA A 1 89 ? 1.117 0.870 -10.686 1.00 91.19 89 ALA A N 1
ATOM 712 C CA . ALA A 1 89 ? 0.695 0.194 -11.910 1.00 91.19 89 ALA A CA 1
ATOM 713 C C . ALA A 1 89 ? 1.234 0.885 -13.175 1.00 91.19 89 ALA A C 1
ATOM 715 O O . ALA A 1 89 ? 1.675 0.203 -14.105 1.00 91.19 89 ALA A O 1
ATOM 716 N N . GLU A 1 90 ? 1.243 2.218 -13.204 1.00 92.19 90 GLU A N 1
ATOM 717 C CA . GLU A 1 90 ? 1.826 3.009 -14.293 1.00 92.19 90 GLU A CA 1
ATOM 718 C C . GLU A 1 90 ? 3.342 2.780 -14.400 1.00 92.19 90 GLU A C 1
ATOM 720 O O . GLU A 1 90 ? 3.850 2.503 -15.492 1.00 92.19 90 GLU A O 1
ATOM 725 N N . ALA A 1 91 ? 4.057 2.776 -13.270 1.00 88.00 91 ALA A N 1
ATOM 726 C CA . ALA A 1 91 ? 5.485 2.464 -13.221 1.00 88.00 91 ALA A CA 1
ATOM 727 C C . ALA A 1 91 ? 5.785 1.056 -13.768 1.00 88.00 91 ALA A C 1
ATOM 729 O O . ALA A 1 91 ? 6.665 0.876 -14.619 1.00 88.00 91 ALA A O 1
ATOM 730 N N . LYS A 1 92 ? 4.990 0.056 -13.364 1.00 88.25 92 LYS A N 1
ATOM 731 C CA . LYS A 1 92 ? 5.088 -1.319 -13.877 1.00 88.25 92 LYS A CA 1
ATOM 732 C C . LYS A 1 92 ? 4.870 -1.385 -15.390 1.00 88.25 92 LYS A C 1
ATOM 734 O O . LYS A 1 92 ? 5.611 -2.078 -16.092 1.00 88.25 92 LYS A O 1
ATOM 739 N N . ALA A 1 93 ? 3.861 -0.682 -15.905 1.00 89.69 93 ALA A N 1
ATOM 740 C CA . ALA A 1 93 ? 3.575 -0.642 -17.336 1.00 89.69 93 ALA A CA 1
ATOM 741 C C . ALA A 1 93 ? 4.731 -0.009 -18.129 1.00 89.69 93 ALA A C 1
ATOM 743 O O . ALA A 1 93 ? 5.127 -0.534 -19.174 1.00 89.69 93 ALA A O 1
ATOM 744 N N . HIS A 1 94 ? 5.319 1.068 -17.607 1.00 87.56 94 HIS A N 1
ATOM 745 C CA . HIS A 1 94 ? 6.463 1.734 -18.222 1.00 87.56 94 HIS A CA 1
ATOM 746 C C . HIS A 1 94 ? 7.700 0.825 -18.281 1.00 87.56 94 HIS A C 1
ATOM 748 O O . HIS A 1 94 ? 8.329 0.696 -19.336 1.00 87.56 94 HIS A O 1
ATOM 754 N N . PHE A 1 95 ? 8.002 0.112 -17.193 1.00 85.06 95 PHE A N 1
ATOM 755 C CA . PHE A 1 95 ? 9.095 -0.860 -17.167 1.00 85.06 95 PHE A CA 1
ATOM 756 C C . PHE A 1 95 ? 8.880 -1.994 -18.180 1.00 85.06 95 PHE A C 1
ATOM 758 O O . PHE A 1 95 ? 9.775 -2.319 -18.966 1.00 85.06 95 PHE A O 1
ATOM 765 N N . ALA A 1 96 ? 7.668 -2.556 -18.234 1.00 84.38 96 ALA A N 1
ATOM 766 C CA . ALA A 1 96 ? 7.323 -3.597 -19.200 1.00 84.38 96 ALA A CA 1
ATOM 767 C C . ALA A 1 96 ? 7.489 -3.114 -20.653 1.00 84.38 96 ALA A C 1
ATOM 769 O O . ALA A 1 96 ? 7.955 -3.865 -21.515 1.00 84.38 96 ALA A O 1
ATOM 770 N N . HIS A 1 97 ? 7.148 -1.853 -20.935 1.00 86.56 97 HIS A N 1
ATOM 771 C CA . HIS A 1 97 ? 7.349 -1.256 -22.251 1.00 86.56 97 HIS A CA 1
ATOM 772 C C . HIS A 1 97 ? 8.838 -1.162 -22.620 1.00 86.56 97 HIS A C 1
ATOM 774 O O . HIS A 1 97 ? 9.234 -1.671 -23.674 1.00 86.56 97 HIS A O 1
ATOM 780 N N . LYS A 1 98 ? 9.672 -0.595 -21.734 1.00 84.12 98 LYS A N 1
ATOM 781 C CA . LYS A 1 98 ? 11.131 -0.495 -21.923 1.00 84.12 98 LYS A CA 1
ATOM 782 C C . LYS A 1 98 ? 11.767 -1.867 -22.146 1.00 84.12 98 LYS A C 1
ATOM 784 O O . LYS A 1 98 ? 12.533 -2.059 -23.092 1.00 84.12 98 LYS A O 1
ATOM 789 N N . PHE A 1 99 ? 11.393 -2.854 -21.335 1.00 83.00 99 PHE A N 1
ATOM 790 C CA . PHE A 1 99 ? 11.890 -4.220 -21.471 1.00 83.00 99 PHE A CA 1
ATOM 791 C C . PHE A 1 99 ? 11.558 -4.818 -22.845 1.00 83.00 99 PHE A C 1
ATOM 793 O O . PHE A 1 99 ? 12.432 -5.357 -23.530 1.00 83.00 99 PHE A O 1
ATOM 800 N N . ASN A 1 100 ? 10.311 -4.670 -23.296 1.00 83.56 100 ASN A N 1
ATOM 801 C CA . ASN A 1 100 ? 9.880 -5.150 -24.607 1.00 83.56 100 ASN A CA 1
ATOM 802 C C . ASN A 1 100 ? 10.620 -4.454 -25.759 1.00 83.56 100 ASN A C 1
ATOM 804 O O . ASN A 1 100 ? 10.953 -5.105 -26.754 1.00 83.56 100 ASN A O 1
ATOM 808 N N . GLN A 1 101 ? 10.914 -3.158 -25.633 1.00 85.44 101 GLN A N 1
ATOM 809 C CA . GLN A 1 101 ? 11.703 -2.416 -26.616 1.00 85.44 101 GLN A CA 1
ATOM 810 C C . GLN A 1 101 ? 13.131 -2.968 -26.723 1.00 85.44 101 GLN A C 1
ATOM 812 O O . GLN A 1 101 ? 13.595 -3.245 -27.831 1.00 85.44 101 GLN A O 1
ATOM 817 N N . VAL A 1 102 ? 13.798 -3.218 -25.593 1.00 81.56 102 VAL A N 1
ATOM 818 C CA . VAL A 1 102 ? 15.141 -3.824 -25.564 1.00 81.56 102 VAL A CA 1
ATOM 819 C C . VAL A 1 102 ? 15.129 -5.222 -26.186 1.00 81.56 102 VAL A C 1
ATOM 821 O O . VAL A 1 102 ? 15.995 -5.545 -26.999 1.00 81.56 102 VAL A O 1
ATOM 824 N N . GLN A 1 103 ? 14.132 -6.054 -25.868 1.00 76.62 103 GLN A N 1
ATOM 825 C CA . GLN A 1 103 ? 14.001 -7.395 -26.454 1.00 76.62 103 GLN A CA 1
ATOM 826 C C . GLN A 1 103 ? 13.801 -7.348 -27.973 1.00 76.62 103 GLN A C 1
ATOM 828 O O . GLN A 1 103 ? 14.409 -8.135 -28.703 1.00 76.62 103 GLN A O 1
ATOM 833 N N . ARG A 1 104 ? 12.992 -6.406 -28.474 1.00 77.56 104 ARG A N 1
ATOM 834 C CA . ARG A 1 104 ? 12.835 -6.174 -29.918 1.00 77.56 104 ARG A CA 1
ATOM 835 C C . ARG A 1 104 ? 14.147 -5.710 -30.550 1.00 77.56 104 ARG A C 1
ATOM 837 O O . ARG A 1 104 ? 14.539 -6.271 -31.566 1.00 77.56 104 ARG A O 1
ATOM 844 N N . GLY A 1 105 ? 14.860 -4.778 -29.916 1.00 74.56 105 GLY A N 1
ATOM 845 C CA . GLY A 1 105 ? 16.181 -4.323 -30.355 1.00 74.56 105 GLY A CA 1
ATOM 846 C C . GLY A 1 105 ? 17.195 -5.464 -30.464 1.00 74.56 105 GLY A C 1
ATOM 847 O O . GLY A 1 105 ? 17.854 -5.592 -31.490 1.00 74.56 105 GLY A O 1
ATOM 848 N N . LYS A 1 106 ? 17.254 -6.364 -29.471 1.00 73.88 106 LYS A N 1
ATOM 849 C CA . LYS A 1 106 ? 18.109 -7.566 -29.507 1.00 73.88 106 LYS A CA 1
ATOM 850 C C . LYS A 1 106 ? 17.755 -8.505 -30.663 1.00 73.88 106 LYS A C 1
ATOM 852 O O . LYS A 1 106 ? 18.651 -9.035 -31.317 1.00 73.88 106 LYS A O 1
ATOM 857 N N . ARG A 1 107 ? 16.461 -8.710 -30.935 1.00 69.06 107 ARG A N 1
ATOM 858 C CA . ARG A 1 107 ? 15.997 -9.534 -32.066 1.00 69.06 107 ARG A CA 1
ATOM 859 C C . ARG A 1 107 ? 16.366 -8.907 -33.411 1.00 69.06 107 ARG A C 1
ATOM 861 O O . ARG A 1 107 ? 16.868 -9.618 -34.274 1.00 69.06 107 ARG A O 1
ATOM 868 N N . SER A 1 108 ? 16.186 -7.596 -33.565 1.00 65.38 108 SER A N 1
ATOM 869 C CA . SER A 1 108 ? 16.576 -6.871 -34.778 1.00 65.38 108 SER A CA 1
ATOM 870 C C . SER A 1 108 ? 18.094 -6.861 -34.971 1.00 65.38 108 SER A C 1
ATOM 872 O O . SER A 1 108 ? 18.566 -7.183 -36.053 1.00 65.38 108 SER A O 1
ATOM 874 N N . ALA A 1 109 ? 18.877 -6.600 -33.920 1.00 65.19 109 ALA A N 1
ATOM 875 C CA . ALA A 1 109 ? 20.340 -6.648 -33.979 1.00 65.19 109 ALA A CA 1
ATOM 876 C C . ALA A 1 109 ? 20.856 -8.039 -34.386 1.00 65.19 109 ALA A C 1
ATOM 878 O O . ALA A 1 109 ? 21.795 -8.142 -35.166 1.00 65.19 109 ALA A O 1
ATOM 879 N N . LYS A 1 110 ? 20.203 -9.116 -33.930 1.00 60.69 110 LYS A N 1
ATOM 880 C CA . LYS A 1 110 ? 20.519 -10.488 -34.353 1.00 60.69 110 LYS A CA 1
ATOM 881 C C . LYS A 1 110 ? 20.148 -10.769 -35.818 1.00 60.69 110 LYS A C 1
ATOM 883 O O . LYS A 1 110 ? 20.813 -11.578 -36.451 1.00 60.69 110 LYS A O 1
ATOM 888 N N . ALA A 1 111 ? 19.116 -10.118 -36.358 1.00 59.28 111 ALA A N 1
ATOM 889 C CA . ALA A 1 111 ? 18.698 -10.275 -37.755 1.00 59.28 111 ALA A CA 1
ATOM 890 C C . ALA A 1 111 ? 19.613 -9.538 -38.752 1.00 59.28 111 ALA A C 1
ATOM 892 O O . ALA A 1 111 ? 19.747 -9.977 -39.890 1.00 59.28 111 ALA A O 1
ATOM 893 N N . TYR A 1 112 ? 20.258 -8.449 -38.322 1.00 53.84 112 TYR A N 1
ATOM 894 C CA . TYR A 1 112 ? 21.157 -7.636 -39.152 1.00 53.84 112 TYR A CA 1
ATOM 895 C C . TYR A 1 112 ? 22.648 -7.884 -38.883 1.00 53.84 112 TYR A C 1
ATOM 897 O O . TYR A 1 112 ? 23.479 -7.134 -39.387 1.00 53.84 112 TYR A O 1
ATOM 905 N N . ASN A 1 113 ? 23.002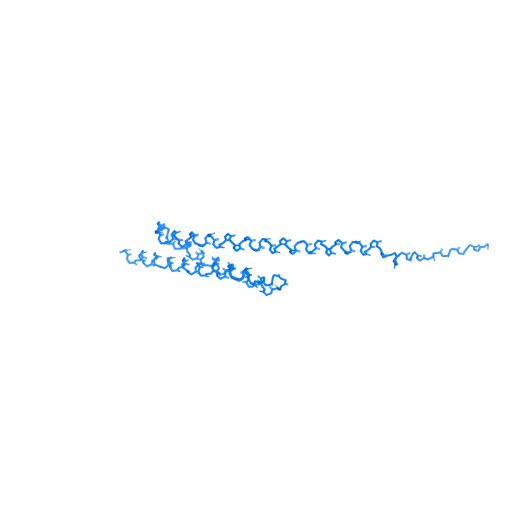 -8.928 -38.124 1.00 50.59 113 ASN A N 1
ATOM 906 C CA . ASN A 1 113 ? 24.391 -9.338 -37.915 1.00 50.59 113 ASN A CA 1
ATOM 907 C C . ASN A 1 113 ? 24.698 -10.631 -38.709 1.00 50.59 113 ASN A C 1
ATOM 909 O O . ASN A 1 113 ? 24.578 -11.728 -38.158 1.00 50.59 113 ASN A O 1
ATOM 913 N N . PRO A 1 114 ? 25.039 -10.541 -40.014 1.00 53.09 114 PRO A N 1
ATOM 914 C CA . PRO A 1 114 ? 25.309 -11.702 -40.868 1.00 53.09 114 PRO A CA 1
ATOM 915 C C . PRO A 1 114 ? 26.643 -12.416 -40.560 1.00 53.09 114 PRO A C 1
ATOM 917 O O . PRO A 1 114 ? 26.920 -13.462 -41.143 1.00 53.09 114 PRO A O 1
ATOM 920 N N . GLU A 1 115 ? 27.466 -11.919 -39.632 1.00 55.66 115 GLU A N 1
ATOM 921 C CA . GLU A 1 115 ? 28.821 -12.436 -39.372 1.00 55.66 115 GLU A CA 1
ATOM 922 C C . GLU A 1 115 ? 28.901 -13.562 -38.324 1.00 55.66 115 GLU A C 1
ATOM 924 O O . GLU A 1 115 ? 29.761 -13.563 -37.447 1.00 55.66 115 GLU A O 1
ATOM 929 N N . SER A 1 116 ? 28.029 -14.571 -38.391 1.00 54.66 116 SER A N 1
ATOM 930 C CA . SER A 1 116 ? 28.267 -15.804 -37.608 1.00 54.66 116 SER A CA 1
ATOM 931 C C . SER A 1 116 ? 27.903 -17.116 -38.295 1.00 54.66 116 SER A C 1
ATOM 933 O O . SER A 1 116 ? 27.986 -18.171 -37.673 1.00 54.66 116 SER A O 1
ATOM 935 N N . VAL A 1 117 ? 27.616 -17.100 -39.600 1.00 54.38 117 VAL A N 1
ATOM 936 C CA . VAL A 1 117 ? 27.594 -18.334 -40.401 1.00 54.38 117 VAL A CA 1
ATOM 937 C C . VAL A 1 117 ? 28.836 -18.376 -41.290 1.00 54.38 117 VAL A C 1
ATOM 939 O O . VAL A 1 117 ? 28.759 -18.371 -42.513 1.00 54.38 117 VAL A O 1
ATOM 942 N N . GLN A 1 118 ? 30.017 -18.439 -40.668 1.00 50.16 118 GLN A N 1
ATOM 943 C CA . GLN A 1 118 ? 31.132 -19.144 -41.296 1.00 50.16 118 GLN A CA 1
ATOM 944 C C . GLN A 1 118 ? 30.816 -20.639 -41.180 1.00 50.16 118 GLN A C 1
ATOM 946 O O . GLN A 1 118 ? 31.182 -21.307 -40.216 1.00 50.16 118 GLN A O 1
ATOM 951 N N . THR A 1 119 ? 30.089 -21.177 -42.159 1.00 52.09 119 THR A N 1
ATOM 952 C CA . THR A 1 119 ? 30.164 -22.607 -42.466 1.00 52.09 119 THR A CA 1
ATOM 953 C C . THR A 1 119 ? 31.631 -22.918 -42.718 1.00 52.09 119 THR A C 1
ATOM 955 O O . THR A 1 119 ? 32.186 -22.484 -43.727 1.00 52.09 119 THR A O 1
ATOM 958 N N . ALA A 1 120 ? 32.269 -23.612 -41.774 1.00 51.09 120 ALA A N 1
ATOM 959 C CA . ALA A 1 120 ? 33.600 -24.167 -41.948 1.00 51.09 120 ALA A CA 1
ATOM 960 C C . ALA A 1 120 ? 33.640 -24.898 -43.298 1.00 51.09 120 ALA A C 1
ATOM 962 O O . ALA A 1 120 ? 32.915 -25.871 -43.510 1.00 51.09 120 ALA A O 1
ATOM 963 N N . GLY A 1 121 ? 34.420 -24.361 -44.238 1.00 48.84 121 GLY A N 1
ATOM 964 C CA . GLY A 1 121 ? 34.563 -24.908 -45.578 1.00 48.84 121 GLY A CA 1
ATOM 965 C C . GLY A 1 121 ? 35.126 -26.320 -45.497 1.00 48.84 121 GLY A C 1
ATOM 966 O O . GLY A 1 121 ? 36.301 -26.511 -45.196 1.00 48.84 121 GLY A O 1
ATOM 967 N N . TYR A 1 122 ? 34.283 -27.313 -45.761 1.00 54.34 122 TYR A N 1
ATOM 968 C CA . TYR A 1 122 ? 34.714 -28.690 -45.941 1.00 54.34 122 TYR A CA 1
ATOM 969 C C . TYR A 1 122 ? 35.285 -28.809 -47.361 1.00 54.34 122 TYR A C 1
ATOM 971 O O . TYR A 1 122 ? 34.549 -28.982 -48.332 1.00 54.34 122 TYR A O 1
ATOM 979 N N . PHE A 1 123 ? 36.602 -28.658 -47.505 1.00 56.97 123 PHE A N 1
ATOM 980 C CA . PHE A 1 123 ? 37.299 -29.006 -48.742 1.00 56.97 123 PHE A CA 1
ATOM 981 C C . PHE A 1 123 ? 37.400 -30.534 -48.825 1.00 56.97 123 PHE A C 1
ATOM 983 O O . PHE A 1 123 ? 38.187 -31.149 -48.110 1.00 56.97 123 PHE A O 1
ATOM 990 N N . ILE A 1 124 ? 36.597 -31.158 -49.689 1.00 56.03 124 ILE A N 1
ATOM 991 C CA . ILE A 1 124 ? 36.791 -32.560 -50.079 1.00 56.03 124 ILE A CA 1
ATOM 992 C C . ILE A 1 124 ? 37.750 -32.569 -51.271 1.00 56.03 124 ILE A C 1
ATOM 994 O O . ILE A 1 124 ? 37.337 -32.333 -52.407 1.00 56.03 124 ILE A O 1
ATOM 998 N N . ASP A 1 125 ? 39.028 -32.839 -51.009 1.00 60.56 125 ASP A N 1
ATOM 999 C CA . ASP A 1 125 ? 40.000 -33.186 -52.048 1.00 60.56 125 ASP A CA 1
ATOM 1000 C C . ASP A 1 125 ? 39.682 -34.603 -52.559 1.00 60.56 125 ASP A C 1
ATOM 1002 O O . ASP A 1 125 ? 39.844 -35.596 -51.846 1.00 60.56 125 ASP A O 1
ATOM 1006 N N . ARG A 1 126 ? 39.154 -34.708 -53.784 1.00 52.56 126 ARG A N 1
ATOM 1007 C CA . ARG A 1 126 ? 38.985 -35.994 -54.473 1.00 52.56 126 ARG A CA 1
ATOM 1008 C C . ARG A 1 126 ? 40.289 -36.325 -55.195 1.00 52.56 126 ARG A C 1
ATOM 1010 O O . ARG A 1 126 ? 40.470 -35.933 -56.348 1.00 52.56 126 ARG A O 1
ATOM 1017 N N . LYS A 1 127 ? 41.172 -37.083 -54.544 1.00 56.97 127 LYS A N 1
ATOM 1018 C CA . LYS A 1 127 ? 42.294 -37.731 -55.237 1.00 56.97 127 LYS A CA 1
ATOM 1019 C C . LYS A 1 127 ? 41.799 -38.919 -56.069 1.00 56.97 127 LYS A C 1
ATOM 1021 O O . LYS A 1 127 ? 40.987 -39.713 -55.597 1.00 56.97 127 LYS A O 1
ATOM 1026 N N . LYS A 1 128 ? 42.271 -38.957 -57.319 1.00 45.59 128 LYS A N 1
ATOM 1027 C CA . LYS A 1 128 ? 42.198 -40.093 -58.248 1.00 45.59 128 LYS A CA 1
ATOM 1028 C C . LYS A 1 128 ? 43.043 -41.260 -57.755 1.00 45.59 128 LYS A C 1
ATOM 1030 O O . LYS A 1 128 ? 44.089 -40.977 -57.130 1.00 45.59 128 LYS A O 1
#

pLDDT: mean 84.01, std 15.02, range [45.59, 97.38]

Secondary structure (DSSP, 8-state):
-HHHHHHHHHHHHHHHHHHHHHHHHHHHHHHH--TTSHHHHHHHHHHHHHHHHHHHHHHHS--PPPPHHHHHHHHHHHHHHHHHHHHHHHHHHHHHHHHHHHHHHHHHHHHS--TT------------

Sequence (128 aa):
MTSNQENQVETRRLLYQELLVLSEGLLQHCQNADWEQEEAQQQLLRLIDQRQEIIDQIAALNSAPLSDAEKQIITEILALDRESTKIAAEAKAHFAHKFNQVQRGKRSAKAYNPESVQTAGYFIDRKK

Foldseek 3Di:
DVVVLVVLLVVLLVLLVVLLVLLVVLLVLLVPDPPVDPVSVVVNVVSVVVNVVSVVVNVPRDCDPDDPSSVVSVVSSVVSVVNSVVSVVVVVVVVVVVVVVVVVVVVVVVVPPPPPPPPPDDDDDDDD

Radius of gyration: 28.34 Å; chains: 1; bounding box: 61×50×91 Å